Protein AF-A0A534RZT0-F1 (afdb_monomer_lite)

Foldseek 3Di:
DPPVPDDPVCCLQPVLVVDDPDQDEAEDFQDDPPDPDDSVVRLVVLLVSVVSVNAEYEDEDPVLPVVVVVVRQVVSVVSNHHYDYDDDDDDDPCRDPVNVVVSVVD

Radius of gyration: 16.06 Å; chains: 1; bounding box: 33×30×42 Å

pLDDT: mean 92.14, std 7.73, range [60.5, 98.25]

Sequence (106 aa):
MREQRDDPWDWVRYGQKEIKNTQLRYHGGLNSGFTLTPRCIPRLIIERVVHYGIKVTRLSDPWNDYSVLSREVAELKSLGMESVVNIIYSISPRHTDEYYARKTRE

Secondary structure (DSSP, 8-state):
--SS---HHHIIIIIHHH--S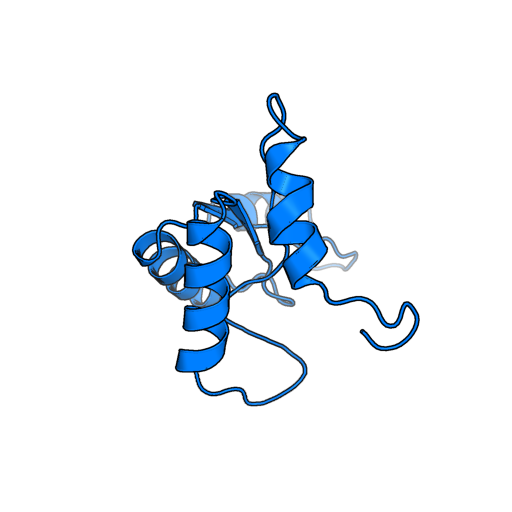S--EEE--S--SSS---THHHHHHHHHHHHTT--EEEE--TT--HHHHHHHHHHHHHTT-EEEEPPPP--STT--HHHHHHHHH-

Structure (mmCIF, N/CA/C/O backbone):
data_AF-A0A534RZT0-F1
#
_entry.id   AF-A0A534RZT0-F1
#
loop_
_atom_site.group_PDB
_atom_site.id
_atom_site.type_symbol
_atom_site.label_atom_id
_atom_site.label_alt_id
_atom_site.label_comp_id
_atom_site.label_asym_id
_atom_site.label_entity_id
_atom_site.label_seq_id
_atom_site.pdbx_PDB_ins_code
_atom_site.Cartn_x
_atom_site.Cartn_y
_atom_site.Cartn_z
_atom_site.occupancy
_atom_site.B_iso_or_equiv
_atom_site.auth_seq_id
_atom_site.auth_comp_id
_atom_site.auth_asym_id
_atom_site.auth_atom_id
_atom_site.pdbx_PDB_model_num
ATOM 1 N N . MET A 1 1 ? 1.876 -15.520 15.756 1.00 62.34 1 MET A N 1
ATOM 2 C CA . MET A 1 1 ? 1.233 -16.663 15.062 1.00 62.34 1 MET A CA 1
ATOM 3 C C . MET A 1 1 ? 2.146 -17.872 14.915 1.00 62.34 1 MET A C 1
ATOM 5 O O . MET A 1 1 ? 1.919 -18.821 15.648 1.00 62.34 1 MET A O 1
ATOM 9 N N . ARG A 1 2 ? 3.168 -17.884 14.039 1.00 71.19 2 ARG A N 1
ATOM 10 C CA . ARG A 1 2 ? 3.996 -19.094 13.835 1.00 71.19 2 ARG A CA 1
ATOM 11 C C . ARG A 1 2 ? 5.205 -19.172 14.775 1.00 71.19 2 ARG A C 1
ATOM 13 O O . ARG A 1 2 ? 5.370 -20.176 15.456 1.00 71.19 2 ARG A O 1
ATOM 20 N N . GLU A 1 3 ? 5.984 -18.102 14.886 1.00 84.75 3 GLU A N 1
ATOM 21 C CA . GLU A 1 3 ? 7.190 -18.075 15.726 1.00 84.75 3 GLU A CA 1
ATOM 22 C C . GLU A 1 3 ? 6.917 -17.447 17.103 1.00 84.75 3 GLU A C 1
ATOM 24 O O . GLU A 1 3 ? 7.292 -18.013 18.124 1.00 84.75 3 GLU A O 1
ATOM 29 N N . GLN A 1 4 ? 6.192 -16.321 17.147 1.00 83.94 4 GLN A N 1
ATOM 30 C CA . GLN A 1 4 ? 5.879 -15.597 18.394 1.00 83.94 4 GLN A CA 1
ATOM 31 C C . GLN A 1 4 ? 4.628 -16.109 19.129 1.00 83.94 4 GLN A C 1
ATOM 33 O O .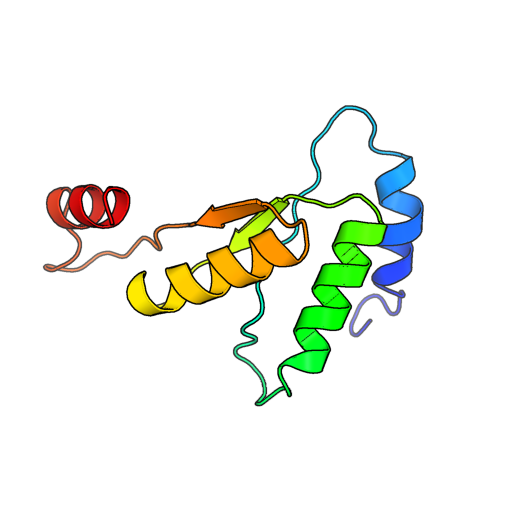 GLN A 1 4 ? 4.369 -15.690 20.242 1.00 83.94 4 GLN A O 1
ATOM 38 N N . ARG A 1 5 ? 3.835 -17.004 18.516 1.00 85.94 5 ARG A N 1
ATOM 39 C CA . ARG A 1 5 ? 2.583 -17.577 19.075 1.00 85.94 5 ARG A CA 1
ATOM 40 C C . ARG A 1 5 ? 1.486 -16.591 19.532 1.00 85.94 5 ARG A C 1
ATOM 42 O O . ARG A 1 5 ? 0.430 -17.052 19.940 1.00 85.94 5 ARG A O 1
ATOM 49 N N . ASP A 1 6 ? 1.668 -15.289 19.337 1.00 88.50 6 ASP A N 1
ATOM 50 C CA . ASP A 1 6 ? 0.634 -14.280 19.617 1.00 88.50 6 ASP A CA 1
ATOM 51 C C . ASP A 1 6 ? -0.401 -14.132 18.489 1.00 88.50 6 ASP A C 1
ATOM 53 O O . ASP A 1 6 ? -0.112 -14.443 17.320 1.00 88.50 6 ASP A O 1
ATOM 57 N N . ASP A 1 7 ? -1.583 -13.604 18.829 1.00 90.44 7 ASP A N 1
ATOM 58 C CA . ASP A 1 7 ? -2.601 -13.190 17.860 1.00 90.44 7 ASP A CA 1
ATOM 59 C C . ASP A 1 7 ? -2.232 -11.818 17.245 1.00 90.44 7 ASP A C 1
ATOM 61 O O . ASP A 1 7 ? -2.169 -10.812 17.954 1.00 90.44 7 ASP A O 1
ATOM 65 N N . PRO A 1 8 ? -2.001 -11.713 15.923 1.00 87.06 8 PRO A N 1
ATOM 66 C CA . PRO A 1 8 ? -1.700 -10.450 15.254 1.00 87.06 8 PRO A CA 1
ATOM 67 C C . PRO A 1 8 ? -2.828 -9.423 15.386 1.00 87.06 8 PRO A C 1
ATOM 69 O O . PRO A 1 8 ? -2.569 -8.220 15.312 1.00 87.06 8 PRO A O 1
ATOM 72 N N . TRP A 1 9 ? -4.073 -9.862 15.584 1.00 91.94 9 TRP A N 1
ATOM 73 C CA . TRP A 1 9 ? -5.194 -8.951 15.779 1.00 91.94 9 TRP A CA 1
ATOM 74 C C . TRP A 1 9 ? -5.154 -8.258 17.132 1.00 91.94 9 TRP A C 1
ATOM 76 O O . TRP A 1 9 ? -5.680 -7.151 17.231 1.00 91.94 9 TRP A O 1
ATOM 86 N N . ASP A 1 10 ? -4.506 -8.837 18.144 1.00 93.25 10 ASP A N 1
ATOM 87 C CA . ASP A 1 10 ? -4.326 -8.168 19.430 1.00 93.25 10 ASP A CA 1
ATOM 88 C C . ASP A 1 10 ? -3.400 -6.959 19.288 1.00 93.25 10 ASP A C 1
ATOM 90 O O . ASP A 1 10 ? -3.708 -5.886 19.813 1.00 93.25 10 ASP A O 1
ATOM 94 N N . TRP A 1 11 ? -2.338 -7.061 18.479 1.00 90.31 11 TRP A N 1
ATOM 95 C CA . TRP A 1 11 ? -1.502 -5.900 18.165 1.00 90.31 11 TRP A CA 1
ATOM 96 C C . TRP A 1 11 ? -2.318 -4.789 17.501 1.00 90.31 11 TRP A C 1
ATOM 98 O O . TRP A 1 11 ? -2.246 -3.634 17.914 1.00 90.31 11 TRP A O 1
ATOM 108 N N . VAL A 1 12 ? -3.152 -5.131 16.515 1.00 93.19 12 VAL A N 1
ATOM 109 C CA . VAL A 1 12 ? -4.007 -4.138 15.851 1.00 93.19 12 VAL A CA 1
ATOM 110 C C . VAL A 1 12 ? -5.035 -3.565 16.829 1.00 93.19 12 VAL A C 1
ATOM 112 O O . VAL A 1 12 ? -5.251 -2.362 16.837 1.00 93.19 12 VAL A O 1
ATOM 115 N N . ARG A 1 13 ? -5.656 -4.387 17.679 1.00 93.06 13 ARG A N 1
ATOM 116 C CA . ARG A 1 13 ? -6.731 -3.984 18.599 1.00 93.06 13 ARG A CA 1
ATOM 117 C C . ARG A 1 13 ? -6.245 -3.103 19.746 1.00 93.06 13 ARG A C 1
ATOM 119 O O . ARG A 1 13 ? -6.962 -2.176 20.133 1.00 93.06 13 ARG A O 1
ATOM 126 N N . TYR A 1 14 ? -5.091 -3.421 20.322 1.00 93.62 14 TYR A N 1
ATOM 127 C CA . TYR A 1 14 ? -4.547 -2.721 21.485 1.00 93.62 14 TYR A CA 1
ATOM 128 C C . TYR A 1 14 ? -3.501 -1.688 21.073 1.00 93.62 14 TYR A C 1
ATOM 130 O O . TYR A 1 14 ? -3.600 -0.535 21.475 1.00 93.62 14 TYR A O 1
ATO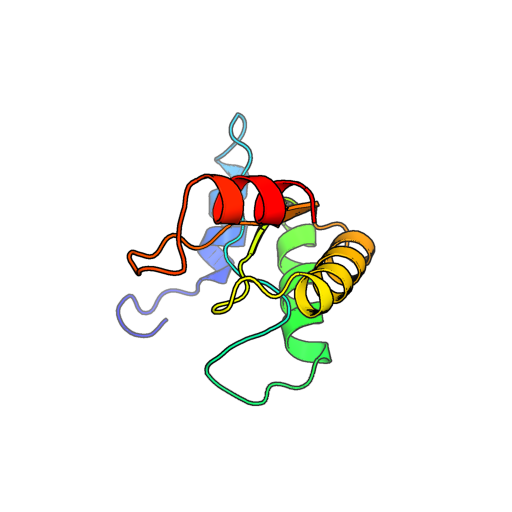M 138 N N . GLY A 1 15 ? -2.567 -2.052 20.193 1.00 91.88 15 GLY A N 1
ATOM 139 C CA . GLY A 1 15 ? -1.470 -1.184 19.766 1.00 91.88 15 GLY A CA 1
ATOM 140 C C . GLY A 1 15 ? -1.935 0.083 19.050 1.00 91.88 15 GLY A C 1
ATOM 141 O O . GLY A 1 15 ? -1.399 1.155 19.319 1.00 91.88 15 GLY A O 1
ATOM 142 N N . GLN A 1 16 ? -2.986 0.011 18.217 1.00 93.56 16 GLN A N 1
ATOM 143 C CA . GLN A 1 16 ? -3.525 1.223 17.578 1.00 93.56 16 GLN A CA 1
ATOM 144 C C . GLN A 1 16 ? -3.980 2.265 18.601 1.00 93.56 16 GLN A C 1
ATOM 146 O O . GLN A 1 16 ? -3.867 3.463 18.345 1.00 93.56 16 GLN A O 1
ATOM 151 N N . LYS A 1 17 ? -4.470 1.821 19.770 1.00 93.62 17 LYS A N 1
ATOM 152 C CA . LYS A 1 17 ? -5.060 2.722 20.764 1.00 93.62 17 LYS A CA 1
ATOM 153 C C . LYS A 1 17 ? -3.993 3.558 21.434 1.00 93.62 17 LYS A C 1
ATOM 155 O O . LYS A 1 17 ? -4.289 4.682 21.814 1.00 93.62 17 LYS A O 1
ATOM 160 N N . GLU A 1 18 ? -2.772 3.061 21.522 1.00 95.75 18 GLU A N 1
ATOM 161 C CA . GLU A 1 18 ? -1.661 3.780 22.139 1.00 95.75 18 GLU A CA 1
ATOM 162 C C . GLU A 1 18 ? -1.054 4.830 21.191 1.00 95.75 18 GLU A C 1
ATOM 164 O O . GLU A 1 18 ? -0.442 5.804 21.626 1.00 95.75 18 GLU A O 1
ATOM 169 N N . ILE A 1 19 ? -1.265 4.691 19.879 1.00 94.31 19 ILE A N 1
ATOM 170 C CA . ILE A 1 19 ? -0.619 5.522 18.860 1.00 94.31 19 ILE A CA 1
ATOM 171 C C . ILE A 1 19 ? -1.551 6.669 18.458 1.00 94.31 19 ILE A C 1
ATOM 173 O O . ILE A 1 19 ? -2.468 6.507 17.658 1.00 94.31 19 ILE A O 1
ATOM 177 N N . LYS A 1 20 ? -1.317 7.858 19.031 1.00 92.62 20 LYS A N 1
ATOM 178 C CA . LYS A 1 20 ? -2.197 9.033 18.849 1.00 92.62 20 LYS A CA 1
ATOM 179 C C . LYS A 1 20 ? -1.738 10.031 17.789 1.00 92.62 20 LYS A C 1
ATOM 181 O O . LYS A 1 20 ? -2.568 10.688 17.174 1.00 92.62 20 LYS A O 1
ATOM 186 N N . ASN A 1 21 ? -0.429 10.131 17.573 1.00 96.19 21 ASN A N 1
ATOM 187 C CA . ASN A 1 21 ? 0.182 11.215 16.792 1.00 96.19 21 ASN A CA 1
ATOM 188 C C . ASN A 1 21 ? 0.841 10.727 15.494 1.00 96.19 21 ASN A C 1
ATOM 190 O O . ASN A 1 21 ? 1.589 11.461 14.854 1.00 96.19 21 ASN A O 1
ATOM 194 N N . THR A 1 22 ? 0.615 9.470 15.113 1.00 95.50 22 THR A N 1
ATOM 195 C CA . THR A 1 22 ? 1.257 8.862 13.946 1.00 95.50 22 THR A CA 1
ATOM 196 C C . THR A 1 22 ? 0.231 8.089 13.141 1.00 95.50 22 THR A C 1
ATOM 198 O O . THR A 1 22 ? -0.481 7.242 13.674 1.00 95.50 22 THR A O 1
ATOM 201 N N . GLN A 1 23 ? 0.166 8.365 11.840 1.00 94.88 23 GLN A N 1
ATOM 202 C CA . GLN A 1 23 ? -0.696 7.619 10.937 1.00 94.88 23 GLN A CA 1
ATOM 203 C C . GLN A 1 23 ? -0.136 6.208 10.736 1.00 94.88 23 GLN A C 1
ATOM 205 O O . GLN A 1 23 ? 0.917 6.018 10.124 1.00 94.88 23 GLN A O 1
ATOM 210 N N . LEU A 1 24 ? -0.861 5.216 11.246 1.00 96.00 24 LEU A N 1
ATOM 211 C CA . LEU A 1 24 ? -0.555 3.814 11.006 1.00 96.00 24 LEU A CA 1
ATOM 212 C C . LEU A 1 24 ? -0.849 3.423 9.560 1.00 96.00 24 LEU A C 1
ATOM 214 O O . LEU A 1 24 ? -1.791 3.924 8.940 1.00 96.00 24 LEU A O 1
ATOM 218 N N . ARG A 1 25 ? -0.043 2.493 9.043 1.00 96.00 25 ARG A N 1
ATOM 219 C CA . ARG A 1 25 ? -0.132 2.016 7.665 1.00 96.00 25 ARG A CA 1
ATOM 220 C C . ARG A 1 25 ? -0.143 0.497 7.613 1.00 96.00 25 ARG A C 1
ATOM 222 O O . ARG A 1 25 ? 0.709 -0.144 8.225 1.00 96.00 25 ARG A O 1
ATOM 229 N N . TYR A 1 26 ? -1.064 -0.059 6.839 1.00 95.25 26 TYR A N 1
ATOM 230 C CA . TYR A 1 26 ? -1.054 -1.463 6.453 1.00 95.25 26 TYR A CA 1
ATOM 231 C C . TYR A 1 26 ? -0.034 -1.707 5.328 1.00 95.25 26 TYR A C 1
ATOM 233 O O . TYR A 1 26 ? 0.316 -0.800 4.567 1.00 95.25 26 TYR A O 1
ATOM 241 N N . HIS A 1 27 ? 0.470 -2.934 5.235 1.00 92.94 27 HIS A N 1
ATOM 242 C CA . HIS A 1 27 ? 1.312 -3.371 4.130 1.00 92.94 27 HIS A CA 1
ATOM 243 C C . HIS A 1 27 ? 0.634 -4.549 3.442 1.00 92.94 27 HIS A C 1
ATOM 245 O O . HIS A 1 27 ? 0.521 -5.623 4.030 1.00 92.94 27 HIS A O 1
ATOM 251 N N . GLY A 1 28 ? 0.184 -4.329 2.210 1.00 87.69 28 GLY A N 1
ATOM 252 C CA . GLY A 1 28 ? -0.542 -5.324 1.433 1.00 87.69 28 GLY A CA 1
ATOM 253 C C . GLY A 1 28 ? -1.774 -4.747 0.746 1.00 87.69 28 GLY A C 1
ATOM 254 O O . GLY A 1 28 ? -2.117 -3.572 0.895 1.00 87.69 28 GLY A O 1
ATOM 255 N N . GLY A 1 29 ? -2.447 -5.601 -0.012 1.00 87.38 29 GLY A N 1
ATOM 256 C CA . GLY A 1 29 ? -3.649 -5.256 -0.755 1.00 87.38 29 GLY A CA 1
ATOM 257 C C . GLY A 1 29 ? -4.651 -6.402 -0.754 1.00 87.38 29 GLY A C 1
ATOM 258 O O . GLY A 1 29 ? -4.678 -7.238 0.149 1.00 87.38 29 GLY A O 1
ATOM 259 N N . LEU A 1 30 ? -5.482 -6.424 -1.781 1.00 88.50 30 LEU A N 1
ATOM 260 C CA . LEU A 1 30 ? -6.465 -7.460 -2.045 1.00 88.50 30 LEU A CA 1
ATOM 261 C C . LEU A 1 30 ? -5.863 -8.687 -2.739 1.00 88.50 30 LEU A C 1
ATOM 263 O O . LEU A 1 30 ? -6.472 -9.756 -2.728 1.00 88.50 30 LEU A O 1
ATOM 267 N N . ASN A 1 31 ? -4.661 -8.553 -3.298 1.00 79.62 31 ASN A N 1
ATOM 268 C CA . ASN A 1 31 ? -3.917 -9.653 -3.893 1.00 79.62 31 ASN A CA 1
ATOM 269 C C . ASN A 1 31 ? -2.903 -10.244 -2.896 1.00 79.62 31 ASN A C 1
ATOM 271 O O . ASN A 1 31 ? -2.012 -9.554 -2.402 1.00 79.62 31 ASN A O 1
ATOM 275 N N . SER A 1 32 ? -3.022 -11.545 -2.612 1.00 66.31 32 SER A N 1
ATOM 276 C CA . SER A 1 32 ? -2.026 -12.321 -1.858 1.00 66.31 32 SER A CA 1
ATOM 277 C C . SER A 1 32 ? -1.290 -13.262 -2.808 1.00 66.31 32 SER A C 1
ATOM 279 O O . SER A 1 32 ? -1.919 -14.040 -3.520 1.00 66.31 32 SER A O 1
ATOM 281 N N . GLY A 1 33 ? 0.044 -13.202 -2.813 1.00 60.50 33 GLY A N 1
ATOM 282 C CA . GLY A 1 33 ? 0.887 -13.981 -3.728 1.00 60.50 33 GLY A CA 1
ATOM 283 C C . GLY A 1 33 ? 1.081 -15.454 -3.352 1.00 60.50 33 GLY A C 1
ATOM 284 O O . GLY A 1 33 ? 1.690 -16.190 -4.122 1.00 60.50 33 GLY A O 1
ATOM 285 N N . PHE A 1 34 ? 0.602 -15.899 -2.186 1.00 62.22 34 PHE A N 1
ATOM 286 C CA . PHE A 1 34 ? 0.937 -17.233 -1.666 1.00 62.22 34 PHE A CA 1
ATOM 287 C C . PHE A 1 34 ? -0.149 -18.290 -1.879 1.00 62.22 34 PHE A C 1
ATOM 289 O O . PHE A 1 34 ? 0.151 -19.480 -1.814 1.00 62.22 34 PHE A O 1
ATOM 296 N N . THR A 1 35 ? -1.394 -17.890 -2.145 1.00 68.00 35 THR A N 1
ATOM 297 C CA . THR A 1 35 ? -2.521 -18.813 -2.341 1.00 68.00 35 THR A CA 1
ATOM 298 C C . THR A 1 35 ? -3.614 -18.185 -3.204 1.00 68.00 35 THR A C 1
ATOM 300 O O . THR A 1 35 ? -3.864 -16.981 -3.136 1.00 68.00 35 THR A O 1
ATOM 303 N N . LEU A 1 36 ? -4.338 -19.020 -3.959 1.00 80.44 36 LEU A N 1
ATOM 304 C CA . LEU A 1 36 ? -5.598 -18.632 -4.598 1.00 80.44 36 LEU A CA 1
ATOM 305 C C . LEU A 1 36 ? -6.669 -18.441 -3.521 1.00 80.44 36 LEU A C 1
ATOM 307 O O . LEU A 1 36 ? -7.412 -19.357 -3.172 1.00 80.44 36 LEU A O 1
ATOM 311 N N . THR A 1 37 ? -6.704 -17.243 -2.954 1.00 83.94 37 THR A N 1
ATOM 312 C CA . THR A 1 37 ? -7.664 -16.882 -1.917 1.00 83.94 37 THR A CA 1
ATOM 313 C C . THR A 1 37 ? -8.907 -16.264 -2.567 1.00 83.94 37 THR A C 1
ATOM 315 O O . THR A 1 37 ? -8.768 -15.342 -3.374 1.00 83.94 37 THR A O 1
ATOM 318 N N . PRO A 1 38 ? -10.131 -16.718 -2.232 1.00 89.44 38 PRO A N 1
ATOM 319 C CA . PRO A 1 38 ? -11.352 -16.074 -2.706 1.00 89.44 38 PRO A CA 1
ATOM 320 C C . PRO A 1 38 ? -11.371 -14.592 -2.332 1.00 89.44 38 PRO A C 1
ATOM 322 O O . PRO A 1 38 ? -11.085 -14.252 -1.186 1.00 89.44 38 PRO A O 1
ATOM 325 N N . ARG A 1 39 ? -11.769 -13.713 -3.263 1.00 88.06 39 ARG A N 1
ATOM 326 C CA . ARG A 1 39 ? -11.728 -12.248 -3.072 1.00 88.06 39 ARG A CA 1
ATOM 327 C C . ARG A 1 39 ? -12.456 -11.738 -1.826 1.00 88.06 39 ARG A C 1
ATOM 329 O O . ARG A 1 39 ? -12.093 -10.691 -1.304 1.00 88.06 39 ARG A O 1
ATOM 336 N N . CYS A 1 40 ? -13.452 -12.462 -1.320 1.00 92.56 40 CYS A N 1
ATOM 337 C CA . CYS A 1 40 ? -14.146 -12.083 -0.090 1.00 92.56 40 CYS A CA 1
ATOM 338 C C . CYS A 1 40 ? -13.224 -12.063 1.142 1.00 92.56 40 CYS A C 1
ATOM 340 O O . CYS A 1 40 ? -13.409 -11.222 2.013 1.00 92.56 40 CYS A O 1
ATOM 342 N N . ILE A 1 41 ? -12.211 -12.928 1.212 1.00 92.12 41 ILE A N 1
ATOM 343 C CA . ILE A 1 41 ? -11.316 -13.018 2.372 1.00 92.12 41 ILE A CA 1
ATOM 344 C C . ILE A 1 41 ? -10.418 -11.778 2.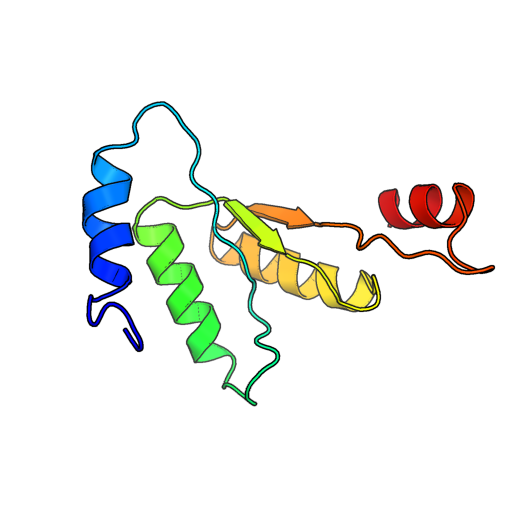518 1.00 92.12 41 ILE A C 1
ATOM 346 O O . ILE A 1 41 ? -10.459 -11.162 3.582 1.00 92.12 41 ILE A O 1
ATOM 350 N N . PRO A 1 42 ? -9.634 -11.346 1.508 1.00 92.88 42 PRO A N 1
ATOM 351 C CA . PRO A 1 42 ? -8.836 -10.134 1.644 1.00 92.88 42 PRO A CA 1
ATOM 352 C C . PRO A 1 42 ? -9.706 -8.883 1.811 1.00 92.88 42 PRO A C 1
ATOM 354 O O . PRO A 1 42 ? -9.330 -7.994 2.569 1.00 92.88 42 PRO A O 1
ATOM 357 N N . ARG A 1 43 ? -10.904 -8.833 1.208 1.00 95.25 43 ARG A N 1
ATOM 358 C CA . ARG A 1 43 ? -11.870 -7.754 1.475 1.00 95.25 43 ARG A CA 1
ATOM 359 C C . ARG A 1 43 ? -12.247 -7.679 2.955 1.00 95.25 43 ARG A C 1
ATOM 361 O O . ARG A 1 43 ? -12.131 -6.610 3.543 1.00 95.25 43 ARG A O 1
ATOM 368 N N . LEU A 1 44 ? -12.598 -8.810 3.576 1.00 95.69 44 LEU A N 1
ATOM 369 C CA . LEU A 1 44 ? -12.903 -8.880 5.011 1.00 95.69 44 LEU A CA 1
ATOM 370 C C . LEU A 1 44 ? -11.716 -8.446 5.884 1.00 95.69 44 LEU A C 1
ATOM 372 O O . LEU A 1 44 ? -11.910 -7.800 6.915 1.00 95.69 44 LEU A O 1
ATOM 376 N N . ILE A 1 45 ? -10.485 -8.777 5.480 1.00 94.56 45 ILE A N 1
ATOM 377 C CA . ILE A 1 45 ? -9.273 -8.327 6.177 1.00 94.56 45 ILE A CA 1
ATOM 378 C C . ILE A 1 45 ? -9.157 -6.802 6.101 1.00 94.56 45 ILE A C 1
ATOM 380 O O . ILE A 1 45 ? -8.991 -6.163 7.139 1.00 94.56 45 ILE A O 1
ATOM 384 N N . ILE A 1 46 ? -9.288 -6.209 4.911 1.00 96.38 46 ILE A N 1
ATOM 385 C CA . ILE A 1 46 ? -9.214 -4.753 4.730 1.00 96.38 46 ILE A CA 1
ATOM 386 C C . ILE A 1 46 ? -10.321 -4.043 5.514 1.00 96.38 46 ILE A C 1
ATOM 388 O O . ILE A 1 46 ? -10.023 -3.115 6.262 1.00 96.38 46 ILE A O 1
ATOM 392 N N . GLU A 1 47 ? -11.568 -4.509 5.428 1.00 97.19 47 GLU A N 1
ATOM 393 C CA . GLU A 1 47 ? -12.694 -3.967 6.202 1.00 97.19 47 GLU A CA 1
ATOM 394 C C . GLU A 1 47 ? -12.399 -3.981 7.710 1.00 97.19 47 GLU A C 1
ATOM 396 O O . GLU A 1 47 ? -12.653 -3.002 8.415 1.00 97.19 47 GLU A O 1
ATOM 401 N N . ARG A 1 48 ? -11.797 -5.066 8.216 1.00 96.81 48 ARG A N 1
ATOM 402 C CA . ARG A 1 48 ? -11.418 -5.179 9.629 1.00 96.81 48 ARG A CA 1
ATOM 403 C C . ARG A 1 48 ? -10.283 -4.230 10.013 1.00 96.81 48 ARG A C 1
ATOM 405 O O . ARG A 1 48 ? -10.324 -3.647 11.094 1.00 96.81 48 ARG A O 1
ATOM 412 N N . VAL A 1 49 ? -9.281 -4.065 9.154 1.00 96.38 49 VAL A N 1
ATOM 413 C CA . VAL A 1 49 ? -8.158 -3.139 9.375 1.00 96.38 49 VAL A CA 1
ATOM 414 C C . VAL A 1 49 ? -8.652 -1.686 9.393 1.00 96.38 49 VAL A C 1
ATOM 416 O O . VAL A 1 49 ? -8.322 -0.939 10.319 1.00 96.38 49 VAL A O 1
ATOM 419 N N . VAL A 1 50 ? -9.521 -1.314 8.447 1.00 97.06 50 VAL A N 1
ATOM 420 C CA . VAL A 1 50 ? -10.172 0.007 8.395 1.00 97.06 50 VAL A CA 1
ATOM 421 C C . VAL A 1 50 ? -11.038 0.245 9.631 1.00 97.06 50 VAL A C 1
ATOM 423 O O . VAL A 1 50 ? -10.977 1.328 10.216 1.00 97.06 50 VAL A O 1
ATOM 426 N N . HIS A 1 51 ? -11.790 -0.765 10.083 1.00 96.56 51 HIS A N 1
ATOM 427 C CA . HIS A 1 51 ? -12.587 -0.695 11.312 1.00 96.56 51 HIS A CA 1
ATOM 428 C C . HIS A 1 51 ? -11.738 -0.346 12.546 1.00 96.56 51 HIS A C 1
ATOM 430 O O . HIS A 1 51 ? -12.182 0.417 13.402 1.00 96.56 51 HIS A O 1
ATOM 436 N N . TYR A 1 52 ? -10.498 -0.838 12.625 1.00 95.88 52 TYR A N 1
ATOM 437 C CA . TYR A 1 52 ? -9.566 -0.498 13.704 1.00 95.88 52 TYR A CA 1
ATOM 438 C C . TYR A 1 52 ? -8.861 0.858 13.532 1.00 95.88 52 TYR A C 1
ATOM 440 O O . TYR A 1 52 ? -8.060 1.227 14.388 1.00 95.88 52 TYR A O 1
ATOM 448 N N . GLY A 1 53 ? -9.173 1.620 12.481 1.00 94.25 53 GLY A N 1
ATOM 449 C CA . GLY A 1 53 ? -8.669 2.978 12.263 1.00 94.25 53 GLY A CA 1
ATOM 450 C C . GLY A 1 53 ? -7.414 3.072 11.394 1.00 94.25 53 GLY A C 1
ATOM 451 O O . GLY A 1 53 ? -6.931 4.179 11.157 1.00 94.25 53 GLY A O 1
ATOM 452 N N . ILE A 1 54 ? -6.903 1.954 10.872 1.00 96.62 54 ILE A N 1
ATOM 453 C CA . ILE A 1 54 ? -5.781 1.951 9.925 1.00 96.62 54 ILE A CA 1
ATOM 454 C C . ILE A 1 54 ? -6.357 2.128 8.518 1.00 96.62 54 ILE A C 1
ATOM 456 O O . ILE A 1 54 ? -6.926 1.202 7.946 1.00 96.62 54 ILE A O 1
ATOM 460 N N . LYS A 1 55 ? -6.237 3.344 7.978 1.00 96.88 55 LYS A N 1
ATOM 461 C CA . LYS A 1 55 ? -6.902 3.764 6.729 1.00 96.88 55 LYS A CA 1
ATOM 462 C C . LYS A 1 55 ? -5.954 4.030 5.567 1.00 96.88 55 LYS A C 1
ATOM 464 O O . LYS A 1 55 ? -6.394 4.523 4.538 1.00 96.88 55 LYS A O 1
ATOM 469 N N . VAL A 1 56 ? -4.664 3.755 5.731 1.00 97.88 56 VAL A N 1
ATOM 470 C CA . VAL A 1 56 ? -3.685 3.859 4.647 1.00 97.88 56 VAL A CA 1
ATOM 471 C C . VAL A 1 56 ? -3.006 2.516 4.486 1.00 97.88 56 VAL A C 1
ATOM 473 O O . VAL A 1 56 ? -2.543 1.933 5.467 1.00 97.88 56 VAL A O 1
ATOM 476 N N . THR A 1 57 ? -2.888 2.049 3.253 1.00 97.25 57 THR A N 1
ATOM 477 C CA . THR A 1 57 ? -2.034 0.923 2.901 1.00 97.25 57 THR A CA 1
ATOM 478 C C . THR A 1 57 ? -0.926 1.365 1.960 1.00 97.25 57 THR A C 1
ATOM 480 O O . THR A 1 57 ? -1.033 2.380 1.273 1.00 97.25 57 THR A O 1
ATOM 483 N N . ARG A 1 58 ? 0.157 0.594 1.921 1.00 95.75 58 ARG A N 1
ATOM 484 C CA . ARG A 1 58 ? 1.072 0.592 0.783 1.00 95.75 58 ARG A CA 1
ATOM 485 C C . ARG A 1 58 ? 0.949 -0.727 0.033 1.00 95.75 58 ARG A C 1
ATOM 487 O O . ARG A 1 58 ? 0.954 -1.792 0.651 1.00 95.75 58 ARG A O 1
ATOM 494 N N . LEU A 1 59 ? 0.925 -0.641 -1.289 1.00 93.56 59 LEU A N 1
ATOM 495 C CA . LEU A 1 59 ? 0.887 -1.793 -2.182 1.00 93.56 59 LEU A CA 1
ATOM 496 C C . LEU A 1 59 ? 1.811 -1.583 -3.381 1.00 93.56 59 LEU A C 1
ATOM 498 O O . LEU A 1 59 ? 2.233 -0.461 -3.670 1.00 93.56 59 LEU A O 1
ATOM 502 N N . SER A 1 60 ? 2.150 -2.680 -4.041 1.00 92.69 60 SER A N 1
ATOM 503 C CA . SER A 1 60 ? 2.989 -2.696 -5.233 1.00 92.69 60 SER A CA 1
ATOM 504 C C . SER A 1 60 ? 2.542 -3.844 -6.124 1.00 92.69 60 SER A C 1
ATOM 506 O O . SER A 1 60 ? 2.170 -4.898 -5.610 1.00 92.69 60 SER A O 1
ATOM 508 N N . ASP A 1 61 ? 2.670 -3.672 -7.432 1.00 91.38 61 ASP A N 1
ATOM 509 C CA . ASP A 1 61 ? 2.676 -4.796 -8.360 1.00 91.38 61 ASP A CA 1
ATOM 510 C C . ASP A 1 61 ? 4.137 -5.227 -8.615 1.00 91.38 61 ASP A C 1
ATOM 512 O O . ASP A 1 61 ? 4.966 -4.354 -8.893 1.00 91.38 61 ASP A O 1
ATOM 516 N N . PRO A 1 62 ? 4.488 -6.527 -8.528 1.00 90.31 62 PRO A N 1
ATOM 517 C CA . PRO A 1 62 ? 5.849 -7.020 -8.772 1.00 90.31 62 PRO A CA 1
ATOM 518 C C . PRO A 1 62 ? 6.455 -6.620 -10.126 1.00 90.31 62 PRO A C 1
ATOM 520 O O . PRO A 1 62 ? 7.677 -6.588 -10.258 1.00 90.31 62 PRO A O 1
ATOM 523 N N . TRP A 1 63 ? 5.618 -6.307 -11.117 1.00 91.50 63 TRP A N 1
ATOM 524 C CA . TRP A 1 63 ? 6.006 -5.927 -12.475 1.00 91.50 63 TRP A CA 1
ATOM 525 C C . TRP A 1 63 ? 5.798 -4.433 -12.769 1.00 91.50 63 TRP A C 1
ATOM 527 O O . TRP A 1 63 ? 6.030 -3.994 -13.897 1.00 91.50 63 TRP A O 1
ATOM 537 N N . ASN A 1 64 ? 5.391 -3.636 -11.773 1.00 93.81 64 ASN A N 1
ATOM 538 C CA . ASN A 1 64 ? 4.930 -2.254 -11.938 1.00 93.81 64 ASN A CA 1
ATOM 539 C C . ASN A 1 64 ? 3.838 -2.113 -13.027 1.00 93.81 64 ASN A C 1
ATOM 541 O O . ASN A 1 64 ? 3.853 -1.162 -13.823 1.00 93.81 64 ASN A O 1
ATOM 545 N N . ASP A 1 65 ? 2.902 -3.065 -13.093 1.00 92.44 65 ASP A N 1
ATOM 546 C CA . ASP A 1 65 ? 1.710 -2.997 -13.942 1.00 92.44 65 ASP A CA 1
ATOM 547 C C . ASP A 1 65 ? 0.566 -2.241 -13.241 1.00 92.44 65 ASP A C 1
ATOM 549 O O . ASP A 1 65 ? -0.234 -2.790 -12.477 1.00 92.44 65 ASP A O 1
ATOM 553 N N . TYR A 1 66 ? 0.460 -0.942 -13.528 1.00 91.62 66 TYR A N 1
ATOM 554 C CA . TYR A 1 66 ? -0.575 -0.087 -12.944 1.00 91.62 66 TYR A CA 1
ATOM 555 C C . TYR A 1 66 ? -1.960 -0.265 -13.570 1.00 91.62 66 TYR A C 1
ATOM 557 O O . TYR A 1 66 ? -2.956 0.174 -12.989 1.00 91.62 66 TYR A O 1
ATOM 565 N N . SER A 1 67 ? -2.075 -0.972 -14.699 1.00 89.19 67 SER A N 1
ATOM 566 C CA . SER A 1 67 ? -3.389 -1.328 -15.244 1.00 89.19 67 SER A CA 1
ATOM 567 C C . SER A 1 67 ? -4.112 -2.321 -14.327 1.00 89.19 67 SER A C 1
ATOM 569 O O . SER A 1 67 ? -5.323 -2.218 -14.118 1.00 89.19 67 SER A O 1
ATOM 571 N N . VAL A 1 68 ? -3.352 -3.228 -13.706 1.00 85.88 68 VAL A N 1
ATOM 572 C CA . VAL A 1 68 ? -3.839 -4.148 -12.674 1.00 85.88 68 VAL A CA 1
ATOM 573 C C . VAL A 1 68 ? -4.045 -3.396 -11.362 1.00 85.88 68 VAL A C 1
ATOM 575 O O . VAL A 1 68 ? -5.120 -3.484 -10.762 1.00 85.88 68 VAL A O 1
ATOM 578 N N . LEU A 1 69 ? -3.050 -2.603 -10.953 1.00 90.88 69 LEU A N 1
ATOM 579 C CA . LEU A 1 69 ? -3.064 -1.920 -9.660 1.00 90.88 69 LEU A CA 1
ATOM 580 C C . LEU A 1 69 ? -4.192 -0.886 -9.533 1.00 90.88 69 LEU A C 1
ATOM 582 O O . LEU A 1 69 ? -4.792 -0.767 -8.470 1.00 90.88 69 LEU A O 1
ATOM 586 N N . SER A 1 70 ? -4.531 -0.165 -10.605 1.00 93.00 70 SER A N 1
ATOM 587 C CA . SER A 1 70 ? -5.597 0.852 -10.595 1.00 93.00 70 SER A CA 1
ATOM 588 C C . SER A 1 70 ? -6.962 0.291 -10.175 1.00 93.00 70 SER A C 1
ATOM 590 O O . SER A 1 70 ? -7.706 0.951 -9.446 1.00 93.00 70 SER A O 1
ATOM 592 N N . ARG A 1 71 ? -7.277 -0.951 -10.566 1.00 92.50 71 ARG A N 1
ATOM 593 C CA . ARG A 1 71 ? -8.514 -1.640 -10.160 1.00 92.50 71 ARG A CA 1
ATOM 594 C C . ARG A 1 71 ? -8.510 -1.952 -8.668 1.00 92.50 71 ARG A C 1
ATOM 596 O O . ARG A 1 71 ? -9.509 -1.728 -7.992 1.00 92.50 71 ARG A O 1
ATOM 603 N N . GLU A 1 72 ? -7.379 -2.431 -8.159 1.00 93.19 72 GLU A N 1
ATOM 604 C CA . GLU A 1 72 ? -7.193 -2.731 -6.740 1.00 93.19 72 GLU A CA 1
ATOM 605 C C . GLU A 1 72 ? -7.243 -1.459 -5.883 1.00 93.19 72 GLU A C 1
ATOM 607 O O . GLU A 1 72 ? -7.920 -1.442 -4.859 1.00 93.19 72 GLU A O 1
ATOM 612 N N . VAL A 1 73 ? -6.625 -0.362 -6.335 1.00 95.81 73 VAL A N 1
ATOM 613 C CA . VAL A 1 73 ? -6.693 0.953 -5.676 1.00 95.81 73 VAL A CA 1
ATOM 614 C C . VAL A 1 73 ? -8.131 1.466 -5.601 1.00 95.81 73 VAL A C 1
ATOM 616 O O . VAL A 1 73 ? -8.562 1.935 -4.547 1.00 95.81 73 VAL A O 1
ATOM 619 N N . ALA A 1 74 ? -8.900 1.358 -6.689 1.00 96.31 74 ALA A N 1
ATOM 620 C CA . ALA A 1 74 ? -10.306 1.756 -6.690 1.00 96.31 74 ALA A CA 1
ATOM 621 C C . ALA A 1 74 ? -11.143 0.916 -5.708 1.00 96.31 74 ALA A C 1
ATOM 623 O O . ALA A 1 74 ? -11.987 1.456 -4.987 1.00 96.31 74 ALA A O 1
ATOM 624 N N . GLU A 1 75 ? -10.885 -0.392 -5.635 1.00 96.00 75 GLU A N 1
ATOM 625 C CA . GLU A 1 75 ? -11.573 -1.288 -4.707 1.00 96.00 75 GLU A CA 1
ATOM 626 C C . GLU A 1 75 ? -11.200 -0.991 -3.246 1.00 96.00 75 GLU A C 1
ATOM 628 O O . GLU A 1 75 ? -12.092 -0.849 -2.410 1.00 96.00 75 GLU A O 1
ATOM 633 N N . LEU A 1 76 ? -9.915 -0.796 -2.937 1.00 97.19 76 LEU A N 1
ATOM 634 C CA . LEU A 1 76 ? -9.447 -0.381 -1.609 1.00 97.19 76 LEU A CA 1
ATOM 635 C C . LEU A 1 76 ? -10.089 0.941 -1.172 1.00 97.19 76 LEU A C 1
ATOM 637 O O . LEU A 1 76 ? -10.588 1.046 -0.049 1.00 97.19 76 LEU A O 1
ATOM 641 N N . LYS A 1 77 ? -10.173 1.917 -2.083 1.00 98.00 77 LYS A N 1
ATOM 642 C CA . LYS A 1 77 ? -10.843 3.194 -1.821 1.00 98.00 77 LYS A CA 1
ATOM 643 C C . LYS A 1 77 ? -12.321 3.005 -1.477 1.00 98.00 77 LYS A C 1
ATOM 645 O O . LYS A 1 77 ? -12.807 3.636 -0.541 1.00 98.00 77 LYS A O 1
ATOM 650 N N . SER A 1 78 ? -13.025 2.103 -2.168 1.00 97.94 78 SER A N 1
ATOM 651 C CA . SER A 1 78 ? -14.428 1.773 -1.854 1.00 97.94 78 SER A CA 1
ATOM 652 C C . SER A 1 78 ? -14.614 1.158 -0.458 1.00 97.94 78 SER A C 1
ATOM 654 O O . SER A 1 78 ? -15.688 1.278 0.124 1.00 97.94 78 SER A O 1
ATOM 656 N N . LEU A 1 79 ? -13.561 0.549 0.097 1.00 98.00 79 LEU A N 1
ATOM 657 C CA . LEU A 1 79 ? -13.523 -0.020 1.447 1.00 98.00 79 LEU A CA 1
ATOM 658 C C . LEU A 1 79 ? -13.059 0.989 2.515 1.00 98.00 79 LEU A C 1
ATOM 660 O O . LEU A 1 79 ? -12.950 0.633 3.687 1.00 98.00 79 LEU A O 1
ATOM 664 N N . GLY A 1 80 ? -12.774 2.242 2.138 1.00 98.00 80 GLY A N 1
ATOM 665 C CA . GLY A 1 80 ? -12.274 3.277 3.048 1.00 98.00 80 GLY A CA 1
ATOM 666 C C . GLY A 1 80 ? -10.769 3.208 3.330 1.00 98.00 80 GLY A C 1
ATOM 667 O O . GLY A 1 80 ? -10.320 3.743 4.345 1.00 98.00 80 GLY A O 1
ATOM 668 N N . MET A 1 81 ? -10.000 2.548 2.456 1.00 98.25 81 MET A N 1
ATOM 669 C CA . MET A 1 81 ? -8.543 2.432 2.534 1.00 98.25 81 MET A CA 1
ATOM 670 C C . MET A 1 81 ? -7.869 3.277 1.442 1.00 98.25 81 MET A C 1
ATOM 672 O O . MET A 1 81 ? -7.985 2.991 0.2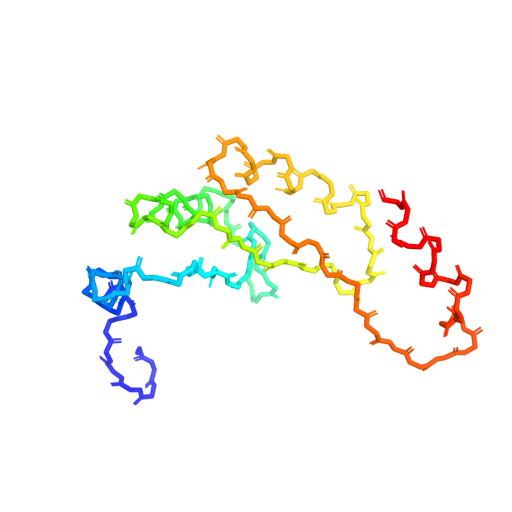51 1.00 98.25 81 MET A O 1
ATOM 676 N N . GLU A 1 82 ? -7.107 4.287 1.852 1.00 98.00 82 GLU A N 1
ATOM 677 C CA . GLU A 1 82 ? -6.231 5.061 0.972 1.00 98.00 82 GLU A CA 1
ATOM 678 C C . GLU A 1 82 ? -4.978 4.262 0.603 1.00 98.00 82 GLU A C 1
ATOM 680 O O . GLU A 1 82 ? -4.458 3.471 1.394 1.00 98.00 82 GLU A O 1
ATOM 685 N N . SER A 1 83 ? -4.470 4.480 -0.606 1.00 97.00 83 SER A N 1
ATOM 686 C CA . SER A 1 83 ? -3.402 3.665 -1.186 1.00 97.00 83 SER A CA 1
ATOM 687 C C . SER A 1 83 ? -2.160 4.488 -1.506 1.00 97.00 83 SER A C 1
ATOM 689 O O . SER A 1 83 ? -2.215 5.440 -2.277 1.00 97.00 83 SER A O 1
ATOM 691 N N . VAL A 1 84 ? -1.016 4.069 -0.968 1.00 96.44 84 VAL A N 1
ATOM 692 C CA . VAL A 1 84 ? 0.311 4.485 -1.433 1.00 96.44 84 VAL A CA 1
ATOM 693 C C . VAL A 1 84 ? 0.811 3.445 -2.428 1.00 96.44 84 VAL A C 1
ATOM 695 O O . VAL A 1 84 ? 1.197 2.335 -2.047 1.00 96.44 84 VAL A O 1
ATOM 698 N N . VAL A 1 85 ? 0.777 3.809 -3.707 1.00 95.00 85 VAL A N 1
ATOM 699 C CA . VAL A 1 85 ? 1.290 2.993 -4.809 1.00 95.00 85 VAL A CA 1
ATOM 700 C C . VAL A 1 85 ? 2.809 3.114 -4.847 1.00 95.00 85 VAL A C 1
ATOM 702 O O . VAL A 1 85 ? 3.342 4.205 -5.035 1.00 95.00 85 VAL A O 1
ATOM 705 N N . ASN A 1 86 ? 3.515 2.003 -4.645 1.00 94.81 86 ASN A N 1
ATOM 706 C CA . ASN A 1 86 ? 4.971 1.999 -4.754 1.00 94.81 86 ASN A CA 1
ATOM 707 C C . ASN A 1 86 ? 5.403 1.670 -6.181 1.00 94.81 86 ASN A C 1
ATOM 709 O O . ASN A 1 86 ? 4.804 0.820 -6.837 1.00 94.81 86 ASN A O 1
ATOM 713 N N . ILE A 1 87 ? 6.533 2.250 -6.577 1.00 95.81 87 ILE A N 1
ATOM 714 C CA . ILE A 1 87 ? 7.287 1.829 -7.755 1.00 95.81 87 ILE A CA 1
ATOM 715 C C . ILE A 1 87 ? 8.418 0.929 -7.274 1.00 95.81 87 ILE A C 1
ATOM 717 O O . ILE A 1 87 ? 9.264 1.353 -6.482 1.00 95.81 87 ILE A O 1
ATOM 721 N N . ILE A 1 88 ? 8.425 -0.328 -7.706 1.00 95.38 88 ILE A N 1
ATOM 722 C CA . ILE A 1 88 ? 9.484 -1.267 -7.345 1.00 95.38 88 ILE A CA 1
ATOM 723 C C . ILE A 1 88 ? 10.728 -0.929 -8.157 1.00 95.38 88 ILE A C 1
ATOM 725 O O . ILE A 1 88 ? 10.702 -0.933 -9.390 1.00 95.38 88 ILE A O 1
ATOM 729 N N . TYR A 1 89 ? 11.814 -0.636 -7.447 1.00 96.62 89 TYR A N 1
ATOM 730 C CA . TYR A 1 89 ? 13.113 -0.361 -8.039 1.00 96.62 89 TYR A CA 1
ATOM 731 C C . TYR A 1 89 ? 13.813 -1.652 -8.473 1.00 96.62 89 TYR A C 1
ATOM 733 O O . TYR A 1 89 ? 13.722 -2.696 -7.828 1.00 96.62 89 TYR A O 1
ATOM 741 N N . SER A 1 90 ? 14.532 -1.575 -9.582 1.00 97.25 90 SER A N 1
ATOM 742 C CA . SER A 1 90 ? 15.338 -2.639 -10.166 1.00 97.25 90 SER A CA 1
ATOM 743 C C . SER A 1 90 ? 16.437 -2.041 -11.045 1.00 97.25 90 SER A C 1
ATOM 745 O O . SER A 1 90 ? 16.322 -0.916 -11.527 1.00 97.25 90 SER A O 1
ATOM 747 N N . ILE A 1 91 ? 17.497 -2.811 -11.293 1.00 97.19 91 ILE A N 1
ATOM 748 C CA . ILE A 1 91 ? 18.630 -2.391 -12.127 1.00 97.19 91 ILE A CA 1
ATOM 749 C C . ILE A 1 91 ? 18.665 -3.276 -13.372 1.00 97.19 91 ILE A C 1
ATOM 751 O O . ILE A 1 91 ? 18.836 -4.488 -13.280 1.00 97.19 91 ILE A O 1
ATOM 755 N N . SER A 1 92 ? 18.435 -2.680 -14.543 1.00 96.88 92 SER A N 1
ATOM 756 C CA . SER A 1 92 ? 18.576 -3.337 -15.849 1.00 96.88 92 SER A CA 1
ATOM 757 C C . SER A 1 92 ? 18.659 -2.282 -16.961 1.00 96.88 92 SER A C 1
ATOM 759 O O . SER A 1 92 ? 18.274 -1.138 -16.715 1.00 96.88 92 SER A O 1
ATOM 761 N N . PRO A 1 93 ? 19.028 -2.647 -18.204 1.00 97.50 93 PRO A N 1
ATOM 762 C CA . PRO A 1 93 ? 18.955 -1.732 -19.348 1.00 97.50 93 PRO A CA 1
ATOM 763 C C . PRO A 1 93 ? 17.564 -1.119 -19.600 1.00 97.50 93 PRO A C 1
ATOM 765 O O . PRO A 1 93 ? 17.455 -0.134 -20.319 1.00 97.50 93 PRO A O 1
ATOM 768 N N . ARG A 1 94 ? 16.492 -1.697 -19.034 1.00 95.44 94 ARG A N 1
ATOM 769 C CA . ARG A 1 94 ? 15.115 -1.182 -19.139 1.00 95.44 94 ARG A CA 1
ATOM 770 C C . ARG A 1 94 ? 14.715 -0.233 -18.002 1.00 95.44 94 ARG A C 1
ATOM 772 O O . ARG A 1 94 ? 13.698 0.440 -18.126 1.00 95.44 94 ARG A O 1
ATOM 779 N N . HIS A 1 95 ? 15.461 -0.204 -16.898 1.00 97.62 95 HIS A N 1
ATOM 780 C CA . HIS A 1 95 ? 15.116 0.545 -15.686 1.00 97.62 95 HIS A CA 1
ATOM 781 C C . HIS A 1 95 ? 15.908 1.858 -15.613 1.00 97.62 95 HIS A C 1
ATOM 783 O O . HIS A 1 95 ? 16.822 1.989 -14.802 1.00 97.62 95 HIS A O 1
ATOM 789 N N . THR A 1 96 ? 15.575 2.802 -16.496 1.00 98.12 96 THR A N 1
ATOM 790 C CA . THR A 1 96 ? 16.190 4.140 -16.567 1.00 98.12 96 THR A CA 1
ATOM 791 C C . THR A 1 96 ? 15.403 5.181 -15.764 1.00 98.12 96 THR A C 1
ATOM 793 O O . THR A 1 96 ? 14.278 4.924 -15.325 1.00 98.12 96 THR A O 1
ATOM 796 N N . ASP A 1 97 ? 15.945 6.388 -15.611 1.00 98.19 97 ASP A N 1
ATOM 797 C CA . ASP A 1 97 ? 15.224 7.501 -14.982 1.00 98.19 97 ASP A CA 1
ATOM 798 C C . ASP A 1 97 ? 13.936 7.843 -15.747 1.00 98.19 97 ASP A C 1
ATOM 800 O O . ASP A 1 97 ? 12.891 8.079 -15.139 1.00 98.19 97 ASP A O 1
ATOM 804 N N . GLU A 1 98 ? 13.953 7.774 -17.083 1.00 98.12 98 GLU A N 1
ATOM 805 C CA . GLU A 1 98 ? 12.765 7.968 -17.920 1.00 98.12 98 GLU A CA 1
ATOM 806 C C . GLU A 1 98 ? 11.717 6.881 -17.680 1.00 98.12 98 GLU A C 1
ATOM 808 O O . GLU A 1 98 ? 10.516 7.171 -17.683 1.00 98.12 98 GLU A O 1
ATOM 813 N N . TYR A 1 99 ? 12.151 5.635 -17.450 1.00 97.38 99 TYR A N 1
ATOM 814 C CA . TYR A 1 99 ? 11.253 4.546 -17.079 1.00 97.38 99 TYR A CA 1
ATOM 815 C C . TYR A 1 99 ? 10.525 4.870 -15.773 1.00 97.38 99 TYR A C 1
ATOM 817 O O . TYR A 1 99 ? 9.294 4.819 -15.744 1.00 97.38 99 TYR A O 1
ATOM 825 N N . TYR A 1 100 ? 11.255 5.253 -14.723 1.00 97.44 100 TYR A N 1
ATOM 826 C CA . TYR A 1 100 ? 10.651 5.586 -13.432 1.00 97.44 100 TYR A CA 1
ATOM 827 C C . TYR A 1 100 ? 9.783 6.841 -13.518 1.00 97.44 100 TYR A C 1
ATOM 829 O O . TYR A 1 100 ? 8.659 6.831 -13.027 1.00 97.44 100 TYR A O 1
ATOM 837 N N . ALA A 1 101 ? 10.230 7.883 -14.222 1.00 97.50 101 ALA A N 1
ATOM 838 C CA . ALA A 1 101 ? 9.451 9.100 -14.425 1.00 97.50 101 ALA A CA 1
ATOM 839 C C . ALA A 1 101 ? 8.136 8.831 -15.173 1.00 97.50 101 ALA A C 1
ATOM 841 O O . ALA A 1 101 ? 7.105 9.406 -14.827 1.00 97.50 101 ALA A O 1
ATOM 842 N N . ARG A 1 102 ? 8.151 7.957 -16.190 1.00 96.94 102 ARG A N 1
ATOM 843 C CA . ARG A 1 102 ? 6.930 7.517 -16.879 1.00 96.94 102 ARG A CA 1
ATOM 844 C C . ARG A 1 102 ? 6.029 6.731 -15.937 1.00 96.94 102 ARG A C 1
ATOM 846 O O . ARG A 1 102 ? 4.850 7.045 -15.859 1.00 96.94 102 ARG A O 1
ATOM 853 N N . LYS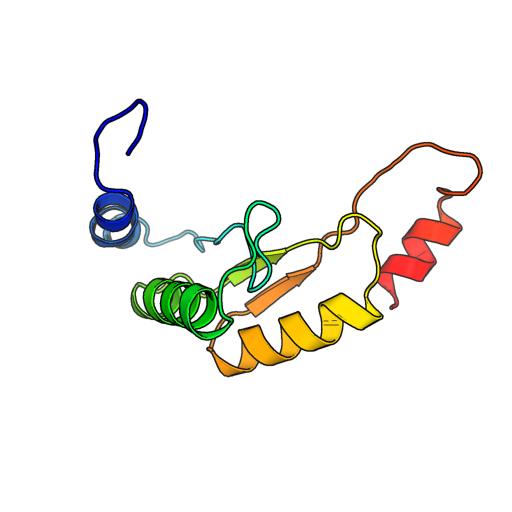 A 1 103 ? 6.586 5.766 -15.203 1.00 95.31 103 LYS A N 1
ATOM 854 C CA . LYS A 1 103 ? 5.842 4.943 -14.246 1.00 95.31 103 LYS A CA 1
ATOM 855 C C . LYS A 1 103 ? 5.187 5.769 -13.136 1.00 95.31 103 LYS A C 1
ATOM 857 O O . LYS A 1 103 ? 4.094 5.431 -12.727 1.00 95.31 103 LYS A O 1
ATOM 862 N N . THR A 1 104 ? 5.792 6.867 -12.693 1.00 94.75 104 THR A N 1
ATOM 863 C CA . THR A 1 104 ? 5.180 7.774 -11.704 1.00 94.75 104 THR A CA 1
ATOM 864 C C . THR A 1 104 ? 3.960 8.536 -12.237 1.00 94.75 104 THR A C 1
ATOM 866 O O . THR A 1 104 ? 3.145 8.997 -11.446 1.00 94.75 104 THR A O 1
ATOM 869 N N . ARG A 1 105 ? 3.853 8.735 -13.558 1.00 94.31 105 ARG A N 1
ATOM 870 C CA . ARG A 1 105 ? 2.738 9.470 -14.185 1.00 94.31 105 ARG A CA 1
ATOM 871 C C . ARG A 1 105 ? 1.544 8.584 -14.552 1.00 94.31 105 ARG A C 1
ATOM 873 O O . ARG A 1 105 ? 0.479 9.134 -14.816 1.00 94.31 105 ARG A O 1
ATOM 880 N N . GLU A 1 106 ? 1.762 7.273 -14.651 1.00 91.81 106 GLU A N 1
ATOM 881 C CA . GLU A 1 106 ? 0.726 6.250 -14.874 1.00 91.81 106 GLU A CA 1
ATOM 882 C C . GLU A 1 106 ? -0.132 6.063 -13.616 1.00 91.81 106 GLU A C 1
ATOM 884 O O . GLU A 1 106 ? -1.365 5.924 -13.781 1.00 91.81 106 GLU A O 1
#